Protein AF-A0A957YKY0-F1 (afdb_monomer)

Foldseek 3Di:
DPDQPQQQADDPVLLVVLVVLLVPDDVQVQLNLLSQLSNQRHQNDPVGHDQLVVSCVVSVHDSVLSSQLSVCCRVVNDVSSSDPD

Secondary structure (DSSP, 8-state):
-----S-----HHHHHHHHHHHHS-GGGHHHHHHHHHHHHH-TTSTT-PPPHHHHHHHTT--HHHHHHHHHHHHHT-HHHHHH--

pLDDT: mean 85.16, std 9.49, range [52.34, 93.0]

Nearest PDB structures (foldseek):
  6lts-assembly1_F  TM=5.192E-01  e=2.720E+00  Thermus thermophilus HB8
  6kqg-assembly1_F  TM=4.344E-01  e=2.068E+00  Thermus thermophilus HB8
  7ena-assembly1_BA  TM=4.203E-01  e=5.544E+00  Homo sapiens

Structure (mmCIF, N/CA/C/O backbone):
data_AF-A0A957YKY0-F1
#
_entry.id   AF-A0A957YKY0-F1
#
loop_
_atom_site.group_PDB
_atom_site.id
_atom_site.type_symbol
_atom_site.label_atom_id
_atom_site.label_alt_id
_atom_site.label_comp_id
_atom_site.label_asym_id
_atom_site.label_entity_id
_atom_site.label_seq_id
_atom_site.pdbx_PDB_ins_code
_atom_site.Cartn_x
_atom_site.Cartn_y
_atom_site.Cartn_z
_atom_site.occupancy
_atom_site.B_iso_or_equiv
_atom_site.auth_seq_id
_atom_site.auth_comp_id
_atom_site.auth_asym_id
_atom_site.auth_atom_id
_atom_site.pdbx_PDB_model_num
ATOM 1 N N . MET A 1 1 ? 0.647 -6.121 -20.142 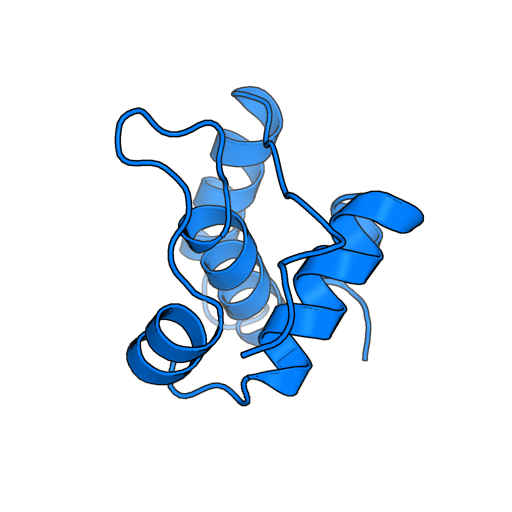1.00 55.38 1 MET A N 1
ATOM 2 C CA . MET A 1 1 ? 0.434 -5.082 -19.111 1.00 55.38 1 MET A CA 1
ATOM 3 C C . MET A 1 1 ? 1.533 -4.047 -19.282 1.00 55.38 1 MET A C 1
ATOM 5 O O . MET A 1 1 ? 2.677 -4.477 -19.397 1.00 55.38 1 MET A O 1
ATOM 9 N N . PRO A 1 2 ? 1.219 -2.746 -19.399 1.00 52.34 2 P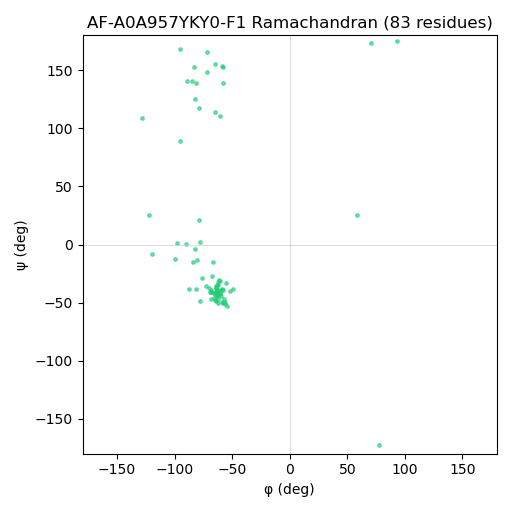RO A N 1
ATOM 10 C CA . PRO A 1 2 ? 2.245 -1.706 -19.462 1.00 52.34 2 PRO A CA 1
ATOM 11 C C . PRO A 1 2 ? 3.117 -1.742 -18.198 1.00 52.34 2 PRO A C 1
ATOM 13 O O . PRO A 1 2 ? 2.687 -2.229 -17.150 1.00 52.34 2 PRO A O 1
ATOM 16 N N . ALA A 1 3 ? 4.363 -1.286 -18.314 1.00 62.59 3 ALA A N 1
ATOM 17 C CA . ALA A 1 3 ? 5.307 -1.282 -17.203 1.00 62.59 3 ALA A CA 1
ATOM 18 C C . ALA A 1 3 ? 4.757 -0.472 -16.015 1.00 62.59 3 ALA A C 1
ATOM 20 O O . ALA A 1 3 ? 4.171 0.594 -16.196 1.00 62.59 3 ALA A O 1
ATOM 21 N N . LYS A 1 4 ? 4.961 -0.975 -14.792 1.00 67.06 4 LYS A N 1
ATOM 22 C CA . LYS A 1 4 ? 4.592 -0.276 -13.555 1.00 67.06 4 LYS A CA 1
ATOM 23 C C . LYS A 1 4 ? 5.349 1.055 -13.462 1.00 67.06 4 LYS A C 1
ATOM 25 O O . LYS A 1 4 ? 6.554 1.050 -13.224 1.00 67.06 4 LYS A O 1
ATOM 30 N N . ILE A 1 5 ? 4.631 2.170 -13.601 1.00 75.38 5 ILE A N 1
ATOM 31 C CA . ILE A 1 5 ? 5.194 3.528 -13.494 1.00 75.38 5 ILE A CA 1
ATOM 32 C C . ILE A 1 5 ? 5.404 3.906 -12.016 1.00 75.38 5 ILE A C 1
ATOM 34 O O . ILE A 1 5 ? 6.498 4.297 -11.623 1.00 75.38 5 ILE A O 1
ATOM 38 N N . TYR A 1 6 ? 4.387 3.705 -11.172 1.00 81.75 6 TYR A N 1
ATOM 39 C CA . TYR A 1 6 ? 4.394 4.127 -9.763 1.00 81.75 6 TYR A CA 1
ATOM 40 C C . TYR A 1 6 ? 4.817 3.008 -8.813 1.00 81.75 6 TYR A C 1
ATOM 42 O O . TYR A 1 6 ? 3.979 2.247 -8.343 1.00 81.75 6 TYR A O 1
ATOM 50 N N . LYS A 1 7 ? 6.112 2.859 -8.540 1.00 84.25 7 LYS A N 1
ATOM 51 C CA . LYS A 1 7 ? 6.616 1.821 -7.625 1.00 84.25 7 LYS A CA 1
ATOM 52 C C . LYS A 1 7 ? 6.424 2.244 -6.172 1.00 84.25 7 LYS A C 1
ATOM 54 O O . LYS A 1 7 ? 7.005 3.232 -5.739 1.00 84.25 7 LYS A O 1
ATOM 59 N N . VAL A 1 8 ? 5.626 1.482 -5.430 1.00 86.69 8 VAL A N 1
ATOM 60 C CA . VAL A 1 8 ? 5.420 1.702 -3.996 1.00 86.69 8 VAL A CA 1
ATOM 61 C C . VAL A 1 8 ? 6.585 1.061 -3.251 1.00 86.69 8 VAL A C 1
ATOM 63 O O . VAL A 1 8 ? 6.862 -0.120 -3.453 1.00 86.69 8 VAL A O 1
ATOM 66 N N . LYS A 1 9 ? 7.268 1.840 -2.415 1.00 89.12 9 LYS A N 1
ATOM 67 C CA . LYS A 1 9 ? 8.257 1.359 -1.451 1.00 89.12 9 LYS A CA 1
ATOM 68 C C . LYS A 1 9 ? 7.883 1.928 -0.099 1.00 89.12 9 LYS A C 1
ATOM 70 O O . LYS A 1 9 ? 8.009 3.133 0.088 1.00 89.12 9 LYS A O 1
ATOM 75 N N . LEU A 1 10 ? 7.404 1.070 0.787 1.00 87.31 10 LEU A N 1
ATOM 76 C CA . LEU A 1 10 ? 7.007 1.480 2.127 1.00 87.31 10 LEU A CA 1
ATOM 77 C C . LEU A 1 10 ? 8.195 1.386 3.082 1.00 87.31 10 LEU A C 1
ATOM 79 O O . LEU A 1 10 ? 8.978 0.432 3.023 1.00 87.31 10 LEU A O 1
ATOM 83 N N . SER A 1 11 ? 8.305 2.355 3.982 1.00 88.31 11 SER A N 1
ATOM 84 C CA . SER A 1 11 ? 9.187 2.266 5.142 1.00 88.31 11 SER A CA 1
ATOM 85 C C . SER A 1 11 ? 8.637 1.272 6.173 1.00 88.31 11 SER A C 1
ATOM 87 O O . SER A 1 11 ? 7.473 0.862 6.126 1.00 88.31 11 SER A O 1
ATOM 89 N N . SER A 1 12 ? 9.471 0.877 7.136 1.00 86.94 12 SER A N 1
ATOM 90 C CA . SER A 1 12 ? 9.036 0.023 8.248 1.00 86.94 12 SER A CA 1
ATOM 91 C C . SER A 1 12 ? 7.889 0.656 9.046 1.00 86.94 12 SER A C 1
ATOM 93 O O . SER A 1 12 ? 6.939 -0.040 9.394 1.00 86.94 12 SER A O 1
ATOM 95 N N . GLU A 1 13 ? 7.940 1.973 9.264 1.00 88.19 13 GLU A N 1
ATOM 96 C CA . GLU A 1 13 ? 6.910 2.729 9.988 1.00 88.19 13 GLU A CA 1
ATOM 97 C C . GLU A 1 13 ? 5.582 2.740 9.219 1.00 88.19 13 GLU A C 1
ATOM 99 O O . GLU A 1 13 ? 4.531 2.431 9.778 1.00 88.19 13 GLU A O 1
ATOM 104 N N . GLU A 1 14 ? 5.627 2.996 7.907 1.00 89.19 14 GLU A N 1
ATOM 105 C CA . GLU A 1 14 ? 4.432 2.987 7.054 1.00 89.19 14 GLU A CA 1
ATOM 106 C C . GLU A 1 14 ? 3.802 1.588 6.991 1.00 89.19 14 GLU A C 1
ATOM 108 O O . GLU A 1 14 ? 2.579 1.438 7.010 1.00 89.19 14 GLU A O 1
ATOM 113 N N . ARG A 1 15 ? 4.623 0.529 6.959 1.00 89.56 15 ARG A N 1
ATOM 114 C CA . ARG A 1 15 ? 4.129 -0.856 7.020 1.00 89.56 15 ARG A CA 1
ATOM 115 C C . ARG A 1 15 ? 3.418 -1.147 8.333 1.00 89.56 15 ARG A C 1
ATOM 117 O O . ARG A 1 15 ? 2.371 -1.798 8.312 1.00 89.56 15 ARG A O 1
ATOM 124 N N . GLU A 1 16 ? 3.973 -0.725 9.464 1.00 89.62 16 GLU A N 1
ATOM 125 C CA . GLU A 1 16 ? 3.334 -0.907 10.770 1.00 89.62 16 GLU A CA 1
ATOM 126 C C . GLU A 1 16 ? 2.013 -0.142 10.854 1.00 89.62 16 GLU A C 1
ATOM 128 O O . GLU A 1 16 ? 1.000 -0.710 11.275 1.00 89.62 16 GLU A O 1
ATOM 133 N N . GLU A 1 17 ? 1.984 1.098 10.366 1.00 89.44 17 GLU A N 1
ATOM 134 C CA . GLU A 1 17 ? 0.773 1.912 10.312 1.00 89.44 17 GLU A CA 1
ATOM 135 C C . GLU A 1 17 ? -0.325 1.233 9.480 1.00 89.44 17 GLU A C 1
ATOM 137 O O . GLU A 1 17 ? -1.456 1.056 9.951 1.00 89.44 17 GLU A O 1
ATOM 142 N N . LEU A 1 18 ? 0.012 0.775 8.270 1.00 89.88 18 LEU A N 1
ATOM 143 C CA . LEU A 1 18 ? -0.926 0.075 7.397 1.00 89.88 18 LEU A CA 1
ATOM 144 C C . LEU A 1 18 ? -1.431 -1.230 8.021 1.00 89.88 18 LEU A C 1
ATOM 146 O O . LEU A 1 18 ? -2.630 -1.507 7.957 1.00 89.88 18 LEU A O 1
ATOM 150 N N . ASN A 1 19 ? -0.559 -2.016 8.658 1.00 89.25 19 ASN A N 1
ATOM 151 C CA . ASN A 1 19 ? -0.961 -3.237 9.363 1.00 89.25 19 ASN A CA 1
ATOM 152 C C . ASN A 1 19 ? -1.904 -2.934 10.535 1.00 89.25 19 ASN A C 1
ATOM 154 O O . ASN A 1 19 ? -2.926 -3.606 10.706 1.00 89.25 19 ASN A O 1
ATOM 158 N N . GLY A 1 20 ? -1.624 -1.879 11.302 1.00 89.00 20 GLY A N 1
ATOM 159 C CA . GLY A 1 20 ? -2.521 -1.391 12.346 1.00 89.00 20 GLY A CA 1
AT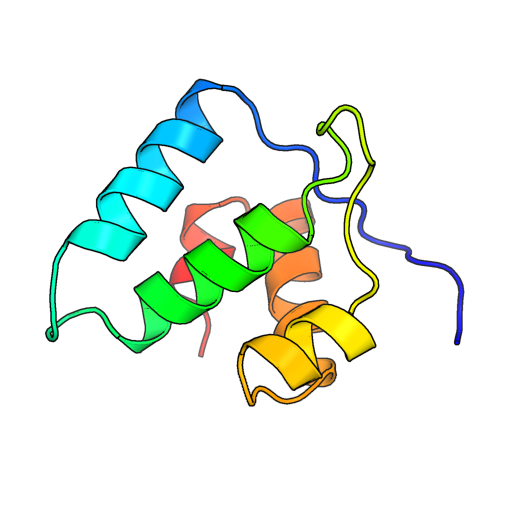OM 160 C C . GLY A 1 20 ? -3.890 -0.996 11.788 1.00 89.00 20 GLY A C 1
ATOM 161 O O . GLY A 1 20 ? -4.924 -1.287 12.392 1.00 89.00 20 GLY A O 1
ATOM 162 N N . LEU A 1 21 ? -3.918 -0.387 10.603 1.00 86.38 21 LEU A N 1
ATOM 163 C CA . LEU A 1 21 ? -5.146 0.037 9.938 1.00 86.38 21 LEU A CA 1
ATOM 164 C C . LEU A 1 21 ? -5.974 -1.152 9.430 1.00 86.38 21 LEU A C 1
ATOM 166 O O . LEU A 1 21 ? -7.199 -1.150 9.561 1.00 86.38 21 LEU A O 1
ATOM 170 N N . VAL A 1 22 ? -5.318 -2.201 8.926 1.00 87.00 22 VAL A N 1
ATOM 171 C CA . VAL A 1 22 ? -5.980 -3.452 8.525 1.00 87.00 22 VAL A CA 1
ATOM 172 C C . VAL A 1 22 ? -6.663 -4.148 9.708 1.00 87.00 22 VAL A C 1
ATOM 174 O O . VAL A 1 22 ? -7.719 -4.756 9.521 1.00 87.00 22 VAL A O 1
ATOM 177 N N . ASN A 1 23 ? -6.112 -4.015 10.916 1.00 84.44 23 ASN A N 1
ATOM 178 C CA . ASN A 1 23 ? -6.652 -4.627 12.132 1.00 84.44 23 ASN A CA 1
ATOM 179 C C . ASN A 1 23 ? -7.776 -3.811 12.807 1.00 84.44 23 ASN A C 1
ATOM 181 O O . ASN A 1 23 ? -8.514 -4.354 13.626 1.00 84.44 23 ASN A O 1
ATOM 185 N N . LYS A 1 24 ? -7.971 -2.530 12.457 1.00 75.06 24 LYS A N 1
ATOM 186 C CA . LYS A 1 24 ? -8.878 -1.591 13.161 1.00 75.06 24 LYS A CA 1
ATOM 187 C C . LYS A 1 24 ? -10.395 -1.721 12.863 1.00 75.06 24 LYS A C 1
ATOM 189 O O . LYS A 1 24 ? -11.157 -0.807 13.163 1.00 75.06 24 LYS A O 1
ATOM 194 N N . GLY A 1 25 ? -10.885 -2.862 12.374 1.00 63.19 25 GLY A N 1
ATOM 195 C CA . GLY A 1 25 ? -12.326 -3.184 12.356 1.00 63.19 25 GLY A CA 1
ATOM 196 C C . GLY A 1 25 ? -13.195 -2.505 11.273 1.00 63.19 25 GLY A C 1
ATOM 197 O O . GLY A 1 25 ? -12.710 -1.881 10.329 1.00 63.19 25 GLY A O 1
ATOM 198 N N . GLN A 1 26 ? -14.522 -2.688 11.381 1.00 59.91 26 GLN A N 1
ATOM 199 C CA . GLN A 1 26 ? -15.499 -2.479 10.293 1.00 59.91 26 GLN A CA 1
ATOM 200 C C . GLN A 1 26 ? -15.691 -1.027 9.822 1.00 59.91 26 GLN A C 1
ATOM 202 O O . GLN A 1 26 ? -16.022 -0.815 8.653 1.00 59.91 26 GLN A O 1
ATOM 207 N N . SER A 1 27 ? -15.464 -0.025 10.677 1.00 62.31 27 SER A N 1
ATOM 208 C CA . SER A 1 27 ? -15.696 1.390 10.334 1.00 62.31 27 SER A CA 1
ATOM 209 C C . SER A 1 27 ? -14.753 1.915 9.245 1.00 62.31 27 SER A C 1
ATOM 211 O O . SER A 1 27 ? -15.026 2.947 8.638 1.00 62.31 27 SER A O 1
ATOM 213 N N . GLN A 1 28 ? -13.670 1.187 8.949 1.00 76.62 28 GLN A N 1
ATOM 214 C CA . GLN A 1 28 ? -12.648 1.596 7.988 1.00 76.62 28 GLN A CA 1
ATOM 215 C C . GLN A 1 28 ? -12.440 0.591 6.850 1.00 76.62 28 GLN A C 1
ATOM 217 O O . GLN A 1 28 ? -11.383 0.590 6.229 1.00 76.62 28 GLN A O 1
ATOM 222 N N . ALA A 1 29 ? -13.443 -0.225 6.504 1.00 83.00 29 ALA A N 1
ATOM 223 C CA . ALA A 1 29 ? -13.316 -1.280 5.488 1.00 83.00 29 ALA A CA 1
ATOM 224 C C . ALA A 1 29 ? -12.693 -0.811 4.151 1.00 83.00 29 ALA A C 1
ATOM 226 O O . ALA A 1 29 ? -11.875 -1.520 3.564 1.00 83.00 29 ALA A O 1
ATOM 227 N N . ARG A 1 30 ? -13.020 0.406 3.681 1.00 86.25 30 ARG A N 1
ATOM 228 C CA . ARG A 1 30 ? -12.417 0.990 2.464 1.00 86.25 30 ARG A CA 1
ATOM 229 C C . ARG A 1 30 ? -10.936 1.332 2.648 1.00 86.25 30 ARG A C 1
ATOM 231 O O . ARG A 1 30 ? -10.129 0.962 1.797 1.00 86.25 30 ARG A O 1
ATOM 238 N N . ARG A 1 31 ? -10.573 1.989 3.755 1.00 88.19 31 ARG A N 1
ATOM 239 C CA . ARG A 1 31 ? -9.171 2.301 4.073 1.00 88.19 31 ARG A CA 1
ATOM 240 C C . ARG A 1 31 ? -8.365 1.031 4.340 1.00 88.19 31 ARG A C 1
ATOM 242 O O . ARG A 1 31 ? -7.284 0.894 3.790 1.00 88.19 31 ARG A O 1
ATOM 249 N N . ALA A 1 32 ? -8.911 0.059 5.069 1.00 89.19 32 ALA A N 1
ATOM 250 C CA . ALA A 1 32 ? -8.277 -1.237 5.312 1.00 89.19 32 ALA A CA 1
ATOM 251 C C . ALA A 1 32 ? -8.011 -1.994 4.002 1.00 89.19 32 ALA A C 1
ATOM 253 O O . ALA A 1 32 ? -6.951 -2.588 3.822 1.00 89.19 32 ALA A O 1
ATOM 254 N N . ARG A 1 33 ? -8.937 -1.932 3.038 1.00 90.19 33 ARG A N 1
ATOM 255 C CA . ARG A 1 33 ? -8.719 -2.507 1.706 1.00 90.19 33 ARG A CA 1
ATOM 256 C C . ARG A 1 33 ? -7.573 -1.822 0.961 1.00 90.19 33 ARG A C 1
ATOM 258 O O . ARG A 1 33 ? -6.769 -2.509 0.346 1.00 90.19 33 ARG A O 1
ATOM 265 N N . ARG A 1 34 ? -7.477 -0.493 1.030 1.00 91.12 34 ARG A N 1
ATOM 266 C CA . ARG A 1 34 ? -6.380 0.279 0.415 1.00 91.12 34 ARG A CA 1
ATOM 267 C C . ARG A 1 34 ? -5.044 0.035 1.100 1.00 91.12 34 ARG A C 1
ATOM 269 O O . ARG A 1 34 ? -4.046 -0.136 0.415 1.00 91.12 34 ARG A O 1
ATOM 276 N N . ALA A 1 35 ? -5.046 -0.086 2.422 1.00 92.19 35 ALA A N 1
ATOM 277 C CA . ALA A 1 35 ? -3.885 -0.505 3.188 1.00 92.19 35 ALA A CA 1
ATOM 278 C C . ALA A 1 35 ? -3.382 -1.879 2.721 1.00 92.19 35 ALA A C 1
ATOM 280 O O . ALA A 1 35 ? -2.204 -2.026 2.418 1.00 92.19 35 ALA A O 1
ATOM 281 N N . ARG A 1 36 ? -4.283 -2.858 2.542 1.00 92.19 36 ARG A N 1
ATOM 282 C CA . ARG A 1 36 ? -3.930 -4.167 1.960 1.00 92.19 36 ARG A CA 1
ATOM 283 C C . ARG A 1 36 ? -3.375 -4.046 0.544 1.00 92.19 36 ARG A C 1
ATOM 285 O O . ARG A 1 36 ? -2.403 -4.720 0.232 1.00 92.19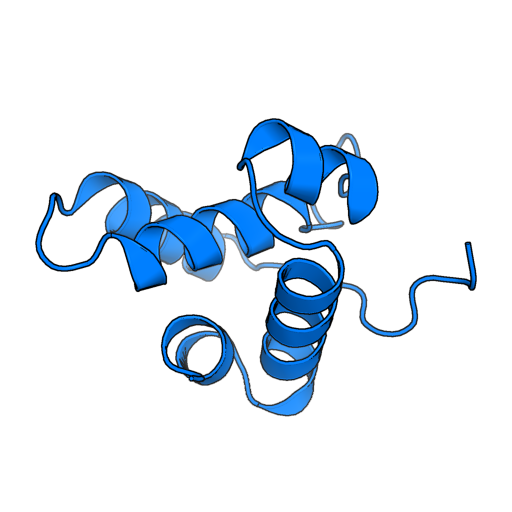 36 ARG A O 1
ATOM 292 N N . ILE A 1 37 ? -3.958 -3.188 -0.297 1.00 93.00 37 ILE A N 1
ATOM 293 C CA . ILE A 1 37 ? -3.436 -2.928 -1.647 1.00 93.00 37 ILE A CA 1
ATOM 294 C C . ILE A 1 37 ? -1.981 -2.458 -1.574 1.00 93.00 37 ILE A C 1
ATOM 296 O O . ILE A 1 37 ? -1.137 -3.024 -2.260 1.00 93.00 37 ILE A O 1
ATOM 300 N N . LEU A 1 38 ? -1.686 -1.450 -0.750 1.00 91.94 38 LEU A N 1
ATOM 301 C CA . LEU A 1 38 ? -0.341 -0.886 -0.625 1.00 91.94 38 LEU A CA 1
ATOM 302 C C . LEU A 1 38 ? 0.649 -1.889 -0.036 1.00 91.94 38 LEU A C 1
ATOM 304 O O . LEU A 1 38 ? 1.743 -2.027 -0.570 1.00 91.94 38 LEU A O 1
ATOM 308 N N . LEU A 1 39 ? 0.239 -2.647 0.985 1.00 91.94 39 LEU A N 1
ATOM 309 C CA . LEU A 1 39 ? 1.051 -3.716 1.565 1.00 91.94 39 LEU A CA 1
ATOM 310 C C . LEU A 1 39 ? 1.388 -4.803 0.538 1.00 91.94 39 LEU A C 1
ATOM 312 O O . LEU A 1 39 ? 2.522 -5.251 0.491 1.00 91.94 39 LEU A O 1
ATOM 316 N N . MET A 1 40 ? 0.450 -5.228 -0.311 1.00 91.44 40 MET A N 1
ATOM 317 C CA . MET A 1 40 ? 0.745 -6.238 -1.342 1.00 91.44 40 MET A CA 1
ATOM 318 C C . MET A 1 40 ? 1.534 -5.656 -2.526 1.00 91.44 40 MET A C 1
ATOM 320 O O . MET A 1 40 ? 2.289 -6.368 -3.188 1.00 91.44 40 MET A O 1
ATOM 324 N N . ALA A 1 41 ? 1.356 -4.365 -2.811 1.00 90.56 41 ALA A N 1
ATOM 325 C CA . ALA A 1 41 ? 2.024 -3.655 -3.898 1.00 90.56 41 ALA A CA 1
ATOM 326 C C . ALA A 1 41 ? 3.457 -3.214 -3.577 1.00 90.56 41 ALA A C 1
ATOM 328 O O . ALA A 1 41 ? 4.164 -2.790 -4.495 1.00 90.56 41 ALA A O 1
ATOM 329 N N . ASP A 1 42 ? 3.848 -3.265 -2.308 1.00 90.88 42 ASP A N 1
ATOM 330 C CA . ASP A 1 42 ? 5.133 -2.798 -1.817 1.00 90.88 42 ASP A CA 1
ATOM 331 C C . ASP A 1 42 ? 6.294 -3.622 -2.385 1.00 90.88 42 ASP A C 1
ATOM 333 O O . ASP A 1 42 ? 6.463 -4.807 -2.102 1.00 90.88 42 ASP A O 1
ATOM 337 N N . GLU A 1 43 ? 7.118 -2.963 -3.197 1.00 85.19 43 GLU A N 1
ATOM 338 C CA . GLU A 1 43 ? 8.298 -3.546 -3.833 1.00 85.19 43 GLU A CA 1
ATOM 339 C C . GLU A 1 43 ? 9.520 -3.577 -2.907 1.00 85.19 43 GLU A C 1
ATOM 341 O O . GLU A 1 43 ? 10.550 -4.126 -3.286 1.00 85.19 43 GLU A O 1
ATOM 346 N N . GLY A 1 44 ? 9.426 -3.016 -1.697 1.00 78.38 44 GLY A N 1
ATOM 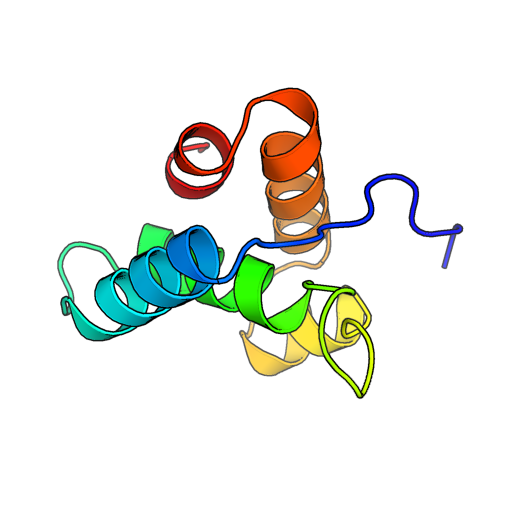347 C CA . GLY A 1 44 ? 10.479 -3.091 -0.684 1.00 78.38 44 GLY A CA 1
ATOM 348 C C . GLY A 1 44 ? 10.541 -4.428 0.065 1.00 78.38 44 GLY A C 1
ATOM 349 O O . GLY A 1 44 ? 11.284 -4.536 1.039 1.00 78.38 44 GLY A O 1
ATOM 350 N N . GLN A 1 45 ? 9.704 -5.410 -0.275 1.00 77.19 45 GLN A N 1
ATOM 351 C CA . GLN A 1 45 ? 9.709 -6.739 0.350 1.00 77.19 45 GLN A CA 1
ATOM 352 C C . GLN A 1 45 ? 10.768 -7.638 -0.295 1.00 77.19 45 GLN A C 1
ATOM 354 O O . GLN A 1 45 ? 11.064 -7.476 -1.476 1.00 77.19 45 GLN A O 1
ATOM 359 N N . GLU A 1 46 ? 11.291 -8.624 0.444 1.00 71.25 46 GLU A N 1
ATOM 360 C CA . GLU A 1 46 ? 12.293 -9.573 -0.082 1.00 71.25 46 GLU A CA 1
ATOM 361 C C . GLU A 1 46 ? 11.817 -10.300 -1.350 1.00 71.25 46 GLU A C 1
ATOM 363 O O . GLU A 1 46 ? 12.604 -10.542 -2.261 1.00 71.25 46 GLU A O 1
ATOM 368 N N . ASN A 1 47 ? 10.512 -10.570 -1.451 1.00 72.56 47 ASN A N 1
ATOM 369 C CA . ASN A 1 47 ? 9.899 -11.237 -2.604 1.00 72.56 47 ASN A CA 1
ATOM 370 C C . ASN A 1 47 ? 9.424 -10.266 -3.703 1.00 72.56 47 ASN A C 1
ATOM 372 O O . ASN A 1 47 ? 8.876 -10.700 -4.718 1.00 72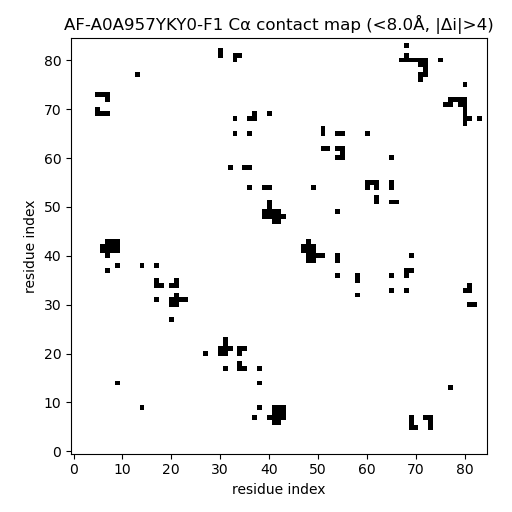.56 47 ASN A O 1
ATOM 376 N N . GLY A 1 48 ? 9.623 -8.958 -3.513 1.00 79.62 48 GLY A N 1
ATOM 377 C CA . GLY A 1 48 ? 9.088 -7.908 -4.376 1.00 79.62 48 GLY A CA 1
ATOM 378 C C . GLY A 1 48 ? 7.567 -7.728 -4.268 1.00 79.62 48 GLY A C 1
ATOM 379 O O . GLY A 1 48 ? 6.859 -8.476 -3.597 1.00 79.62 48 GLY A O 1
ATOM 380 N N . GLY A 1 49 ? 7.059 -6.693 -4.940 1.00 84.25 49 GLY A N 1
ATOM 381 C CA . GLY A 1 49 ? 5.643 -6.322 -4.905 1.00 84.25 49 GLY A CA 1
ATOM 382 C C . GLY A 1 49 ? 4.810 -7.108 -5.918 1.00 84.25 49 GLY A C 1
ATOM 383 O O . GLY A 1 49 ? 5.222 -7.304 -7.066 1.00 84.25 49 GLY A O 1
ATOM 384 N N . TRP A 1 50 ? 3.597 -7.499 -5.528 1.00 89.62 50 TRP A N 1
ATOM 385 C CA . TRP A 1 50 ? 2.666 -8.256 -6.373 1.00 89.62 50 TRP A CA 1
ATOM 386 C C . TRP A 1 50 ? 2.218 -7.448 -7.594 1.00 89.62 50 TRP A C 1
ATOM 388 O O . TRP A 1 50 ? 2.220 -6.212 -7.574 1.00 89.62 50 TRP A O 1
ATOM 398 N N . LYS A 1 51 ? 1.799 -8.116 -8.677 1.00 88.88 51 LYS A N 1
ATOM 399 C CA . LYS A 1 51 ? 1.226 -7.415 -9.838 1.00 88.88 51 LYS A CA 1
ATOM 400 C C . LYS A 1 51 ? -0.164 -6.893 -9.499 1.00 88.88 51 LYS A C 1
ATOM 402 O O . LYS A 1 51 ? -0.919 -7.530 -8.772 1.00 88.88 51 LYS A O 1
ATOM 407 N N . ASP A 1 52 ? -0.532 -5.770 -10.104 1.00 89.81 52 ASP A N 1
ATOM 408 C CA . ASP A 1 52 ? -1.788 -5.086 -9.788 1.00 89.81 52 ASP A CA 1
ATOM 409 C C . ASP A 1 52 ? -3.019 -5.972 -10.061 1.00 89.81 52 ASP A C 1
ATOM 411 O O . ASP A 1 52 ? -4.004 -5.905 -9.330 1.00 89.81 52 ASP A O 1
ATOM 415 N N . ALA A 1 53 ? -2.938 -6.863 -11.057 1.00 89.69 53 ALA A N 1
ATOM 416 C CA . ALA A 1 53 ? -3.968 -7.863 -11.337 1.00 89.69 53 ALA A CA 1
ATOM 417 C C . ALA A 1 53 ? -4.086 -8.943 -10.251 1.00 89.69 53 ALA A C 1
ATOM 419 O O . ALA A 1 53 ? -5.202 -9.289 -9.870 1.00 89.69 53 ALA A O 1
ATOM 420 N N . ASP A 1 54 ? -2.961 -9.422 -9.716 1.00 91.12 54 ASP A N 1
ATOM 421 C CA . ASP A 1 54 ? -2.945 -10.437 -8.657 1.00 91.12 54 ASP A CA 1
ATOM 422 C C . ASP A 1 54 ? -3.503 -9.846 -7.352 1.00 91.12 54 ASP A C 1
ATOM 424 O O . ASP A 1 54 ? -4.319 -10.466 -6.672 1.00 91.12 54 ASP A O 1
ATOM 428 N N . ILE A 1 55 ? -3.139 -8.595 -7.044 1.00 91.94 55 ILE A N 1
ATOM 429 C CA . ILE A 1 55 ? -3.682 -7.836 -5.905 1.00 91.94 55 ILE A CA 1
ATOM 430 C C . ILE A 1 55 ? -5.190 -7.630 -6.068 1.00 91.94 55 ILE A C 1
ATOM 432 O O . ILE A 1 55 ? -5.963 -7.843 -5.132 1.00 91.94 55 ILE A O 1
ATOM 436 N N . ALA A 1 56 ? -5.620 -7.211 -7.260 1.00 92.25 56 ALA A N 1
ATOM 437 C CA . ALA A 1 56 ? -7.026 -7.006 -7.569 1.00 92.25 56 ALA A CA 1
ATOM 438 C C . ALA A 1 56 ? -7.827 -8.302 -7.392 1.00 92.25 56 ALA A C 1
ATOM 440 O O . ALA A 1 56 ? -8.874 -8.280 -6.747 1.00 92.25 56 ALA A O 1
ATOM 441 N N . GLN A 1 57 ? -7.312 -9.431 -7.879 1.00 92.69 57 GLN A N 1
ATOM 442 C CA . GLN A 1 57 ? -7.943 -10.736 -7.714 1.00 92.69 57 GLN A CA 1
ATOM 443 C C . GLN A 1 57 ? -8.008 -11.157 -6.239 1.00 92.69 57 GLN A C 1
ATOM 445 O O . GLN A 1 57 ? -9.084 -11.504 -5.756 1.00 92.69 57 GLN A O 1
ATOM 450 N N . ALA A 1 58 ? -6.895 -1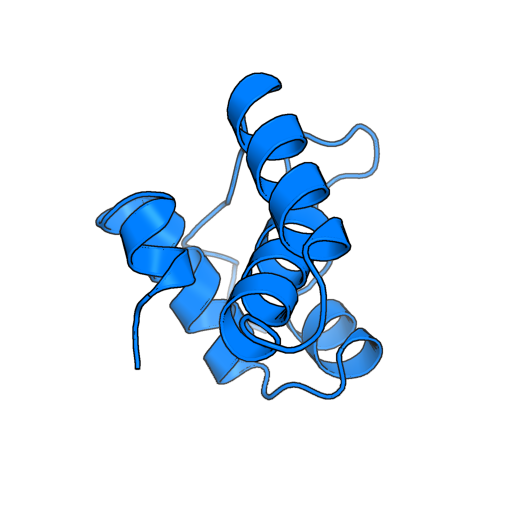1.063 -5.505 1.00 92.56 58 ALA A N 1
ATOM 451 C CA . ALA A 1 58 ? -6.814 -11.460 -4.098 1.00 92.56 58 ALA A CA 1
ATOM 452 C C . ALA A 1 58 ? -7.748 -10.642 -3.192 1.00 92.56 58 ALA A C 1
ATOM 454 O O . ALA A 1 58 ? -8.315 -11.162 -2.232 1.00 92.56 58 ALA A O 1
ATOM 455 N N . LEU A 1 59 ? -7.932 -9.356 -3.501 1.00 89.88 59 LEU A N 1
ATOM 456 C CA . LEU A 1 59 ? -8.775 -8.447 -2.724 1.00 89.88 59 LEU A CA 1
ATOM 457 C C . LEU A 1 59 ? -10.180 -8.269 -3.314 1.00 89.88 59 LEU A C 1
ATOM 459 O O . LEU A 1 59 ? -10.946 -7.462 -2.780 1.00 89.88 59 LEU A O 1
ATOM 463 N N . GLY A 1 60 ? -10.516 -8.941 -4.421 1.00 90.31 60 GLY A N 1
ATOM 464 C CA . GLY A 1 60 ? -11.766 -8.769 -5.176 1.00 90.31 60 GLY A CA 1
ATOM 465 C C . GLY A 1 60 ? -11.998 -7.343 -5.696 1.00 90.31 60 GLY A C 1
ATOM 466 O O . GLY A 1 60 ? -13.142 -6.882 -5.762 1.00 90.31 60 GLY A O 1
ATOM 467 N N . ALA A 1 61 ? -10.925 -6.573 -5.902 1.00 88.50 61 ALA A N 1
ATOM 468 C CA . ALA A 1 61 ? -10.945 -5.165 -6.297 1.00 88.50 61 ALA A CA 1
ATOM 469 C C . ALA A 1 61 ? -10.810 -5.011 -7.816 1.00 88.50 61 ALA A C 1
ATOM 471 O O . ALA A 1 61 ? -10.463 -5.949 -8.525 1.00 88.50 61 ALA A O 1
ATOM 472 N N . ASN A 1 62 ? -11.060 -3.806 -8.329 1.00 90.75 62 ASN A N 1
ATOM 473 C CA . ASN A 1 62 ? -10.736 -3.492 -9.716 1.00 90.75 62 ASN A CA 1
ATOM 474 C C . ASN A 1 62 ? -9.242 -3.141 -9.822 1.00 90.75 62 ASN A C 1
ATOM 476 O O . ASN A 1 62 ? -8.727 -2.398 -8.984 1.00 90.75 62 ASN A O 1
ATOM 480 N N . VAL A 1 63 ? -8.565 -3.613 -10.871 1.00 91.12 63 VAL A N 1
ATOM 481 C CA . VAL A 1 63 ? -7.162 -3.268 -11.171 1.00 91.12 63 VAL A CA 1
ATOM 482 C C . VAL A 1 63 ? -6.955 -1.752 -11.188 1.00 91.12 63 VAL A C 1
ATOM 484 O O . VAL A 1 63 ? -6.009 -1.253 -10.590 1.00 91.12 63 VAL A O 1
ATOM 487 N N . ARG A 1 64 ? -7.909 -0.992 -11.737 1.00 90.31 64 ARG A N 1
ATOM 488 C CA . ARG A 1 64 ? -7.856 0.478 -11.759 1.00 90.31 64 ARG A CA 1
ATOM 489 C C . ARG A 1 64 ? -7.847 1.099 -10.359 1.00 90.31 64 ARG A C 1
ATOM 491 O O . ARG A 1 64 ? -7.293 2.176 -10.157 1.00 90.31 64 ARG A O 1
ATOM 498 N N . THR A 1 65 ? -8.480 0.445 -9.383 1.00 90.06 65 THR A N 1
ATOM 499 C CA . THR A 1 65 ? -8.426 0.868 -7.977 1.00 90.06 65 THR A CA 1
ATOM 500 C C . THR A 1 65 ? -7.030 0.643 -7.409 1.00 90.06 65 THR A C 1
ATOM 502 O O . THR A 1 65 ? -6.525 1.513 -6.706 1.00 90.06 65 THR A O 1
ATOM 505 N N . VAL A 1 66 ? -6.389 -0.481 -7.737 1.00 92.00 66 VAL A N 1
ATOM 506 C CA . VAL A 1 66 ? -5.009 -0.773 -7.326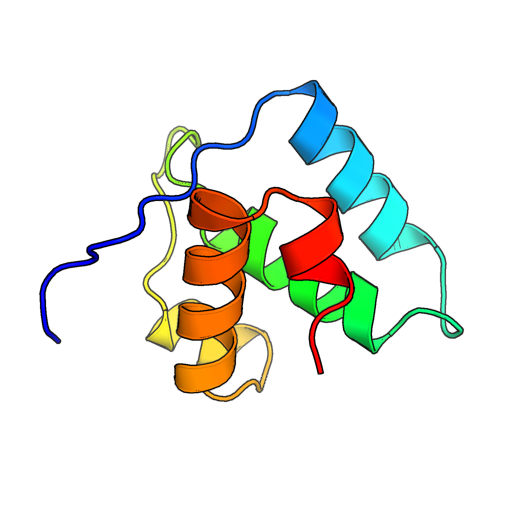 1.00 92.00 66 VAL A CA 1
ATOM 507 C C . VAL A 1 66 ? -4.047 0.263 -7.907 1.00 92.00 66 VAL A C 1
ATOM 509 O O . VAL A 1 66 ? -3.318 0.903 -7.151 1.00 92.00 66 VAL A O 1
ATOM 512 N N . GLU A 1 67 ? -4.128 0.509 -9.215 1.00 90.88 67 GLU A N 1
ATOM 513 C CA . GLU A 1 67 ? -3.302 1.495 -9.922 1.00 90.88 67 GLU A CA 1
ATOM 514 C C . GLU A 1 67 ? -3.429 2.895 -9.312 1.00 90.88 67 GLU A C 1
ATOM 516 O O . GLU A 1 67 ? -2.421 3.507 -8.966 1.00 90.88 67 GLU A O 1
ATOM 521 N N . ARG A 1 68 ? -4.662 3.379 -9.098 1.00 90.88 68 ARG A N 1
ATOM 522 C CA . ARG A 1 68 ? -4.915 4.691 -8.475 1.00 90.88 68 ARG A CA 1
ATOM 523 C C . ARG A 1 68 ? -4.405 4.778 -7.045 1.00 90.88 68 ARG A C 1
ATOM 525 O O . ARG A 1 68 ? -3.873 5.813 -6.656 1.00 90.88 68 ARG A O 1
ATOM 532 N N . THR A 1 69 ? -4.559 3.704 -6.270 1.00 91.81 69 THR A N 1
ATOM 533 C CA . THR A 1 69 ? -4.062 3.663 -4.889 1.00 91.81 69 THR A CA 1
ATOM 534 C C . THR A 1 69 ? -2.537 3.774 -4.874 1.00 91.81 69 THR A C 1
ATOM 536 O O . THR A 1 69 ? -2.005 4.567 -4.102 1.00 91.81 69 THR A O 1
ATOM 539 N N . ARG A 1 70 ? -1.830 3.054 -5.761 1.00 91.56 70 ARG A N 1
ATOM 540 C CA . ARG A 1 70 ? -0.367 3.180 -5.890 1.00 91.56 70 ARG A CA 1
ATOM 541 C C . ARG A 1 70 ? 0.049 4.562 -6.368 1.00 91.56 70 ARG A C 1
ATOM 543 O O . ARG A 1 70 ? 0.943 5.151 -5.775 1.00 91.56 70 ARG A O 1
ATOM 550 N N . GLN A 1 71 ? -0.601 5.074 -7.413 1.00 91.44 71 GLN A N 1
ATOM 551 C CA . GLN A 1 71 ? -0.308 6.392 -7.967 1.00 91.44 71 GLN A CA 1
ATOM 552 C C . GLN A 1 71 ? -0.398 7.468 -6.885 1.00 91.44 71 GLN A C 1
ATOM 554 O O . GLN A 1 71 ? 0.573 8.176 -6.650 1.00 91.44 71 GLN A O 1
ATOM 559 N N . LYS A 1 72 ? -1.516 7.526 -6.157 1.00 91.31 72 LYS A N 1
ATOM 560 C CA . LYS A 1 72 ? -1.700 8.502 -5.079 1.00 91.31 72 LYS A CA 1
ATOM 561 C C . LYS A 1 72 ? -0.717 8.325 -3.935 1.00 91.31 72 LYS A C 1
ATOM 563 O O . LYS A 1 72 ? -0.283 9.317 -3.374 1.00 91.31 72 LYS A O 1
ATOM 568 N N . CYS A 1 73 ? -0.331 7.094 -3.611 1.00 90.50 73 CYS A N 1
ATOM 569 C CA . CYS A 1 73 ? 0.680 6.859 -2.582 1.00 90.50 73 CYS A CA 1
ATOM 570 C C . CYS A 1 73 ? 2.026 7.479 -2.960 1.00 90.50 73 CYS A C 1
ATOM 572 O O . CYS A 1 73 ? 2.704 8.028 -2.101 1.00 90.50 73 CYS A O 1
ATOM 574 N N . VAL A 1 74 ? 2.397 7.401 -4.240 1.00 89.69 74 VAL A N 1
ATOM 575 C CA . VAL A 1 74 ? 3.668 7.931 -4.746 1.00 89.69 74 VAL A CA 1
ATOM 576 C C . VAL A 1 74 ? 3.603 9.442 -4.996 1.00 89.69 74 VAL A C 1
ATOM 578 O O . VAL A 1 74 ? 4.579 10.135 -4.735 1.00 89.69 74 VAL A O 1
ATOM 581 N N . GLU A 1 75 ? 2.480 9.959 -5.497 1.00 90.62 75 GLU A N 1
ATOM 582 C CA . GLU A 1 75 ? 2.330 11.377 -5.866 1.00 90.62 75 GLU A CA 1
ATOM 583 C C . GLU A 1 75 ? 1.883 12.270 -4.699 1.00 90.62 75 GLU A C 1
ATOM 585 O O . GLU A 1 75 ? 2.337 13.404 -4.583 1.00 90.62 75 GLU A O 1
ATOM 590 N N . GLU A 1 76 ? 0.986 11.775 -3.845 1.00 89.19 76 GLU A N 1
ATOM 591 C CA . GLU A 1 76 ? 0.307 12.555 -2.798 1.00 89.19 76 GLU A CA 1
ATOM 592 C C . GLU A 1 76 ? 0.590 12.023 -1.374 1.00 89.19 76 GLU A C 1
ATOM 594 O O . GLU A 1 76 ? 0.219 12.664 -0.390 1.00 89.19 76 GLU A O 1
ATOM 599 N N . GLY A 1 77 ? 1.242 10.862 -1.246 1.00 89.31 77 GLY A N 1
ATOM 600 C CA . GLY A 1 77 ? 1.595 10.231 0.028 1.00 89.31 77 GLY A CA 1
ATOM 601 C C . GLY A 1 77 ? 0.580 9.206 0.556 1.00 89.31 77 GLY A C 1
ATOM 602 O O . GLY A 1 77 ? -0.500 8.983 -0.006 1.00 89.31 77 GLY A O 1
ATOM 603 N N . LEU A 1 78 ? 0.944 8.560 1.670 1.00 88.12 78 LEU A N 1
ATOM 604 C CA . LEU A 1 78 ? 0.215 7.433 2.266 1.00 88.12 78 LEU A CA 1
ATOM 605 C C . LEU A 1 78 ? -1.242 7.777 2.614 1.00 88.12 78 LEU A C 1
ATOM 607 O O . LEU A 1 78 ? -2.176 7.084 2.208 1.00 88.12 78 LEU A O 1
ATOM 611 N N . GLU A 1 79 ? -1.455 8.882 3.324 1.00 88.19 79 GLU A N 1
ATOM 612 C CA . GLU A 1 79 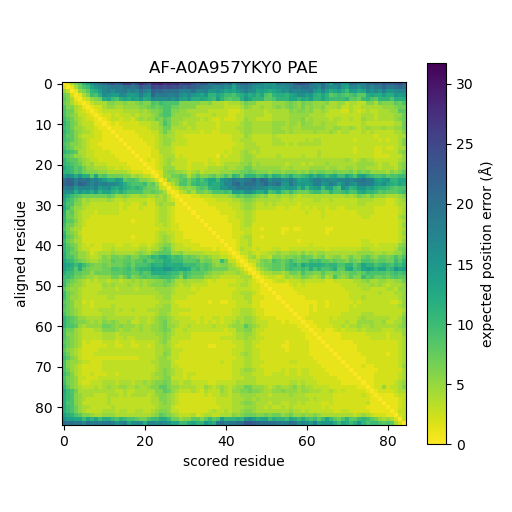? -2.789 9.301 3.765 1.00 88.19 79 GLU A CA 1
ATOM 613 C C . GLU A 1 79 ? -3.725 9.647 2.597 1.00 88.19 79 GLU A C 1
ATOM 615 O O . GLU A 1 79 ? -4.910 9.290 2.598 1.00 88.19 79 GLU A O 1
ATOM 620 N N . ALA A 1 80 ? -3.195 10.264 1.540 1.00 89.00 80 ALA A N 1
ATOM 621 C CA . ALA A 1 80 ? -3.962 10.535 0.329 1.00 89.00 80 ALA A CA 1
ATOM 622 C C . ALA A 1 80 ? -4.392 9.234 -0.368 1.00 89.00 80 ALA A C 1
ATOM 624 O O . ALA A 1 80 ? -5.545 9.092 -0.798 1.00 89.00 80 ALA A O 1
ATOM 625 N N . ALA A 1 81 ? -3.504 8.236 -0.415 1.00 90.31 81 ALA A N 1
ATOM 626 C CA . ALA A 1 81 ? -3.822 6.915 -0.943 1.00 90.31 81 ALA A CA 1
ATOM 627 C C . ALA A 1 81 ? -4.898 6.197 -0.119 1.00 90.31 81 ALA A C 1
ATOM 629 O O . ALA A 1 81 ? -5.755 5.523 -0.693 1.00 90.31 81 ALA A O 1
ATOM 630 N N . LEU A 1 82 ? -4.913 6.372 1.202 1.00 88.88 82 LEU A N 1
ATOM 631 C CA . LEU A 1 82 ? -5.916 5.771 2.080 1.00 88.88 82 LEU A CA 1
ATOM 632 C C . LEU A 1 82 ? -7.293 6.436 1.940 1.00 88.88 82 LEU A C 1
ATOM 634 O O . LEU A 1 82 ? -8.307 5.732 1.971 1.00 88.88 82 LEU A O 1
ATOM 638 N N . ASN A 1 83 ? -7.353 7.751 1.715 1.00 86.50 83 ASN A N 1
ATOM 639 C CA . ASN A 1 83 ? -8.600 8.527 1.760 1.00 86.50 83 ASN A CA 1
ATOM 640 C C . ASN A 1 83 ? -9.249 8.845 0.408 1.00 86.50 83 ASN A C 1
ATOM 642 O O . ASN A 1 83 ? -10.404 9.263 0.399 1.00 86.50 83 ASN A O 1
ATOM 646 N N . HIS A 1 84 ? -8.573 8.640 -0.725 1.00 74.69 84 HIS A N 1
ATOM 647 C CA . HIS A 1 84 ? -9.127 9.042 -2.028 1.00 74.69 84 HIS A CA 1
ATOM 648 C C . HIS A 1 84 ? -10.477 8.399 -2.353 1.00 74.69 84 HIS A C 1
ATOM 650 O O . HIS A 1 84 ? -10.767 7.330 -1.855 1.00 74.69 84 HIS A O 1
ATOM 656 N N . THR A 1 85 ? -11.344 9.006 -3.151 1.00 57.88 85 THR A N 1
ATOM 657 C CA . THR A 1 85 ? -12.684 8.458 -3.438 1.00 57.88 85 THR A CA 1
ATOM 658 C C . THR A 1 85 ? -12.695 7.450 -4.579 1.00 57.88 85 THR A C 1
ATOM 660 O O . THR A 1 85 ? -12.067 7.705 -5.631 1.00 57.88 85 THR A O 1
#

Mean predicted aligned error: 4.99 Å

Sequence (85 aa):
MPAKIYKVKLSSEEREELNGLVNKGQSQARRARRARILLMADEGQENGGWKDADIAQALGANVRTVERTRQKCVEEGLEAALNHT

Radius of gyration: 11.69 Å; Cα contacts (8 Å, |Δi|>4): 100; chains: 1; bounding box: 28×24×33 Å

Solvent-accessible surface area (backbone atoms only — not comparable to full-atom values): 4807 Å² total; per-residue (Å²): 130,82,81,84,80,56,78,40,66,64,51,75,66,55,49,51,52,34,52,54,48,54,67,67,53,78,94,38,53,69,36,23,50,40,30,50,46,51,64,49,38,20,46,69,44,98,87,45,37,54,54,52,63,58,51,11,61,78,68,76,47,55,44,69,57,43,51,50,35,35,42,30,32,70,77,64,31,66,68,46,26,42,65,63,133